Protein AF-A0A6I7Z0D3-F1 (afdb_monomer)

Secondary structure (DSSP, 8-state):
-HHHHHHHHHHHHHHHHHHHHHHHHHHHHHHHHHHHHHHHHHHTTT-HHHHHHHHHHHHHHHHHHHHHHHHHHHHHHHHHHHHHHTS--------

Solvent-accessible surface area (backbone atoms only — not comparable to full-atom values): 5422 Å² total; per-residue (Å²): 118,73,74,57,57,58,48,54,53,50,56,53,51,52,52,52,50,52,51,49,52,53,50,49,52,51,53,52,49,51,54,49,53,52,49,52,49,55,51,48,37,69,75,57,75,60,43,68,70,59,55,53,50,50,54,49,53,52,50,52,51,54,51,49,52,49,50,50,53,51,50,51,51,56,52,48,52,51,53,51,50,52,59,60,65,68,50,80,80,78,73,80,79,84,130

Structure (mmCIF, N/CA/C/O backbone):
data_AF-A0A6I7Z0D3-F1
#
_entry.id   AF-A0A6I7Z0D3-F1
#
loop_
_atom_site.group_PDB
_atom_site.id
_atom_site.type_symbol
_atom_site.label_atom_id
_atom_site.label_alt_id
_atom_site.label_comp_id
_atom_site.label_asym_id
_atom_site.label_entity_id
_atom_site.label_seq_id
_atom_site.pdbx_PDB_ins_code
_atom_site.Cartn_x
_atom_site.Cartn_y
_atom_site.Cartn_z
_atom_site.occupancy
_atom_site.B_iso_or_equiv
_atom_site.auth_seq_id
_atom_site.auth_comp_id
_atom_site.auth_asym_id
_atom_site.auth_atom_id
_atom_site.pdbx_PDB_model_num
ATOM 1 N N . MET A 1 1 ? -36.950 1.270 23.093 1.00 53.72 1 MET A N 1
ATOM 2 C CA . MET A 1 1 ? -35.765 0.457 22.733 1.00 53.72 1 MET A CA 1
ATOM 3 C C . MET A 1 1 ? -35.626 0.193 21.229 1.00 53.72 1 MET A C 1
ATOM 5 O O . MET A 1 1 ? -34.509 0.236 20.753 1.00 53.72 1 MET A O 1
ATOM 9 N N . SER A 1 2 ? -36.703 0.041 20.446 1.00 56.97 2 SER A N 1
ATOM 10 C CA . SER A 1 2 ? -36.615 -0.288 19.002 1.00 56.97 2 SER A CA 1
ATOM 11 C C . SER A 1 2 ? -35.900 0.745 18.094 1.00 56.97 2 SER A C 1
ATOM 13 O O . SER A 1 2 ? -35.278 0.359 17.114 1.00 56.97 2 SER A O 1
ATOM 15 N N . ARG A 1 3 ? -35.904 2.047 18.426 1.00 61.03 3 ARG A N 1
ATOM 16 C CA . ARG A 1 3 ? -35.238 3.090 17.608 1.00 61.03 3 ARG A CA 1
ATOM 17 C C . ARG A 1 3 ? -33.706 3.057 17.641 1.00 61.03 3 ARG A C 1
ATOM 19 O O . ARG A 1 3 ? -33.084 3.560 16.711 1.00 61.03 3 ARG A O 1
ATOM 26 N N . ASP A 1 4 ? -33.127 2.534 18.716 1.00 57.75 4 ASP A N 1
ATOM 27 C CA . ASP A 1 4 ? -31.677 2.557 18.945 1.00 57.75 4 ASP A CA 1
ATOM 28 C C . ASP A 1 4 ? -30.994 1.380 18.231 1.00 57.75 4 ASP A C 1
ATOM 30 O O . ASP A 1 4 ? -29.973 1.540 17.566 1.00 57.75 4 ASP A O 1
ATOM 34 N N . GLU A 1 5 ? -31.662 0.224 18.234 1.00 58.88 5 GLU A N 1
ATOM 35 C CA . GLU A 1 5 ? -31.242 -0.991 17.530 1.00 58.88 5 GLU A CA 1
ATOM 36 C C . GLU A 1 5 ? -31.200 -0.783 16.005 1.00 58.88 5 GLU A C 1
ATOM 38 O O . GLU A 1 5 ? -30.227 -1.140 15.348 1.00 58.88 5 GLU A O 1
ATOM 43 N N . SER A 1 6 ? -32.193 -0.088 15.433 1.00 58.53 6 SER A N 1
ATOM 44 C CA . SER A 1 6 ? -32.209 0.241 13.998 1.00 58.53 6 SER A CA 1
ATOM 45 C C . SER A 1 6 ? -31.100 1.210 13.579 1.00 58.53 6 SER A C 1
ATOM 47 O O . SER A 1 6 ? -30.698 1.224 12.415 1.00 58.53 6 SER A O 1
ATOM 49 N N . ARG A 1 7 ? -30.619 2.049 14.504 1.00 61.22 7 ARG A N 1
ATOM 50 C CA . ARG A 1 7 ? -29.534 3.002 14.242 1.00 61.22 7 ARG A CA 1
ATOM 51 C C . ARG A 1 7 ? -28.187 2.287 14.274 1.00 61.22 7 ARG A C 1
ATOM 53 O O . ARG A 1 7 ? -27.435 2.400 13.314 1.00 61.22 7 ARG A O 1
ATOM 60 N N . ALA A 1 8 ? -27.973 1.446 15.286 1.00 61.25 8 ALA A N 1
ATOM 61 C CA . ALA A 1 8 ? -26.794 0.594 15.395 1.00 61.25 8 ALA A CA 1
ATOM 62 C C . ALA A 1 8 ? -26.641 -0.351 14.190 1.00 61.25 8 ALA A C 1
ATOM 64 O O . ALA A 1 8 ? -25.559 -0.441 13.616 1.00 61.25 8 ALA A O 1
ATOM 65 N N . VAL A 1 9 ? -27.721 -1.003 13.741 1.00 61.62 9 VAL A N 1
ATOM 66 C CA . VAL A 1 9 ? -27.690 -1.895 12.563 1.00 61.62 9 VAL A CA 1
ATOM 67 C C . VAL A 1 9 ? -27.299 -1.136 11.290 1.00 61.62 9 VAL A C 1
ATOM 69 O O . VAL A 1 9 ? -26.438 -1.596 10.542 1.00 61.62 9 VAL A O 1
ATOM 72 N N . ARG A 1 10 ? -27.859 0.061 11.077 1.00 61.84 10 ARG A N 1
ATOM 73 C CA . ARG A 1 10 ? -27.511 0.917 9.934 1.00 61.84 10 ARG A CA 1
ATOM 74 C C . ARG A 1 10 ? -26.068 1.409 9.975 1.00 61.84 10 ARG A C 1
AT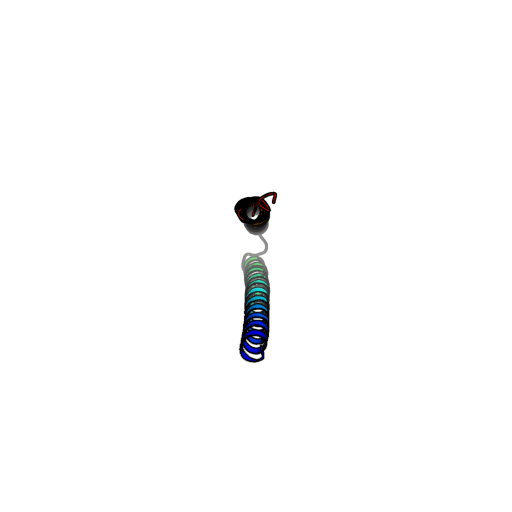OM 76 O O . ARG A 1 10 ? -25.401 1.402 8.948 1.00 61.84 10 ARG A O 1
ATOM 83 N N . ASP A 1 11 ? -25.582 1.834 11.136 1.00 58.84 11 ASP A N 1
ATOM 84 C CA . ASP A 1 11 ? -24.196 2.291 11.282 1.00 58.84 11 ASP A CA 1
ATOM 85 C C . ASP A 1 11 ? -23.209 1.138 11.004 1.00 58.84 11 ASP A C 1
ATOM 87 O O . ASP A 1 11 ? -22.190 1.337 10.341 1.00 58.84 11 ASP A O 1
ATOM 91 N N . THR A 1 12 ? -23.581 -0.092 11.382 1.00 61.97 12 THR A N 1
ATOM 92 C CA . THR A 1 12 ? -22.799 -1.310 11.105 1.00 61.97 12 THR A CA 1
ATOM 93 C C . THR A 1 12 ? -22.769 -1.666 9.609 1.00 61.97 12 THR A C 1
ATOM 95 O O . THR A 1 12 ? -21.732 -2.077 9.084 1.00 61.97 12 THR A O 1
ATOM 98 N N . GLU A 1 13 ? -23.883 -1.504 8.886 1.00 60.28 13 GLU A N 1
ATOM 99 C CA . GLU A 1 13 ? -23.923 -1.707 7.428 1.00 60.28 13 GLU A CA 1
ATOM 100 C C . GLU A 1 13 ? -23.086 -0.669 6.671 1.00 60.28 13 GLU A C 1
ATOM 102 O O . GLU A 1 13 ? -22.335 -1.026 5.759 1.00 60.28 13 GLU A O 1
ATOM 107 N N . LEU A 1 14 ? -23.143 0.597 7.093 1.00 59.53 14 LEU A N 1
ATOM 108 C CA . LEU A 1 14 ? -22.379 1.686 6.481 1.00 59.53 14 LEU A CA 1
ATOM 109 C C . LEU A 1 14 ? -20.865 1.535 6.699 1.00 59.53 14 LEU A C 1
ATOM 111 O O . LEU A 1 14 ? -20.078 1.806 5.787 1.00 59.53 14 LEU A O 1
ATOM 115 N N . GLU A 1 15 ? -20.429 1.068 7.874 1.00 60.88 15 GLU A N 1
ATOM 116 C CA . GLU A 1 15 ? -19.018 0.729 8.113 1.00 60.88 15 GLU A CA 1
ATOM 117 C C . GLU A 1 15 ? -18.545 -0.420 7.216 1.00 60.88 15 GLU A C 1
ATOM 119 O O . GLU A 1 15 ? -17.432 -0.381 6.681 1.00 60.88 15 GLU A O 1
ATOM 124 N N . LYS A 1 16 ? -19.400 -1.421 6.986 1.00 61.09 16 LYS A N 1
ATOM 125 C CA . LYS A 1 16 ? -19.090 -2.578 6.138 1.00 61.09 16 LYS A CA 1
ATOM 126 C C . LYS A 1 16 ? -18.960 -2.196 4.661 1.00 61.09 16 LYS A C 1
ATOM 128 O O . LYS A 1 16 ? -18.073 -2.711 3.974 1.00 61.09 16 LYS A O 1
ATOM 133 N N . GLU A 1 17 ? -19.792 -1.277 4.173 1.00 62.00 17 GLU A N 1
ATOM 134 C CA . GLU A 1 17 ? -19.658 -0.716 2.824 1.00 62.00 17 GLU A CA 1
ATOM 135 C C . GLU A 1 17 ? -18.393 0.130 2.675 1.00 62.00 17 GLU A C 1
ATOM 137 O O . GLU A 1 17 ? -17.644 -0.066 1.717 1.00 62.00 17 GLU A O 1
ATOM 142 N N . ARG A 1 18 ? -18.088 1.011 3.638 1.00 63.66 18 ARG A N 1
ATOM 143 C CA . ARG A 1 18 ? -16.846 1.805 3.612 1.00 63.66 18 ARG A CA 1
ATOM 144 C C . ARG A 1 18 ? -15.602 0.926 3.632 1.00 63.66 18 ARG A C 1
ATOM 146 O O . ARG A 1 18 ? -14.659 1.200 2.893 1.00 63.66 18 ARG A O 1
ATOM 153 N N . ALA A 1 19 ? -15.608 -0.148 4.418 1.00 69.75 19 ALA A N 1
ATOM 154 C CA . ALA A 1 19 ? -14.514 -1.112 4.445 1.00 69.75 19 ALA A CA 1
ATOM 155 C C . ALA A 1 19 ? -14.344 -1.828 3.094 1.00 69.75 19 ALA A C 1
ATOM 157 O O . ALA A 1 19 ? -13.218 -2.009 2.632 1.00 69.75 19 ALA A O 1
ATOM 158 N N . ARG A 1 20 ? -15.445 -2.188 2.419 1.00 73.81 20 ARG A N 1
ATOM 159 C CA . ARG A 1 20 ? -15.411 -2.790 1.075 1.00 73.81 20 ARG A CA 1
ATOM 160 C C . ARG A 1 20 ? -14.915 -1.822 0.011 1.00 73.81 20 ARG A C 1
ATOM 162 O O . ARG A 1 20 ? -14.073 -2.212 -0.791 1.00 73.81 20 ARG A O 1
ATOM 169 N N . TYR A 1 21 ? -15.392 -0.580 0.011 1.00 76.12 21 TYR A N 1
ATOM 170 C CA . TYR A 1 21 ? -14.912 0.444 -0.918 1.00 76.12 21 TYR A CA 1
ATOM 171 C C . TYR A 1 21 ? -13.439 0.776 -0.682 1.00 76.12 21 TYR A C 1
ATOM 173 O O . TYR A 1 21 ? -12.683 0.881 -1.644 1.00 76.12 21 TYR A O 1
ATOM 181 N N . GLY A 1 22 ? -13.010 0.861 0.580 1.00 76.25 22 GLY A N 1
ATOM 182 C CA . GLY A 1 22 ? -11.601 1.020 0.935 1.00 76.25 22 GLY A CA 1
ATOM 183 C C . GLY A 1 22 ? -10.746 -0.147 0.436 1.00 76.25 22 GLY A C 1
ATOM 184 O O . GLY A 1 22 ? -9.720 0.072 -0.201 1.00 76.25 22 GLY A O 1
ATOM 185 N N . LEU A 1 23 ? -11.197 -1.389 0.644 1.00 77.00 23 LEU A N 1
ATOM 186 C CA . LEU A 1 23 ? -10.507 -2.584 0.154 1.00 77.00 23 LEU A CA 1
ATOM 187 C C . LEU A 1 23 ? -10.431 -2.615 -1.379 1.00 77.00 23 LEU A C 1
ATOM 189 O O . LEU A 1 23 ? -9.364 -2.870 -1.932 1.00 77.00 23 LEU A O 1
ATOM 193 N N . LEU A 1 24 ? -11.533 -2.320 -2.071 1.00 79.62 24 LEU A N 1
ATOM 194 C CA . LEU A 1 24 ? -11.562 -2.250 -3.532 1.00 79.62 24 LEU A CA 1
ATOM 195 C C . LEU A 1 24 ? -10.631 -1.159 -4.065 1.00 79.62 24 LEU A C 1
ATOM 197 O O . LEU A 1 24 ? -9.894 -1.415 -5.012 1.00 79.62 24 LEU A O 1
ATOM 201 N N . ALA A 1 25 ? -10.601 0.021 -3.441 1.00 77.69 25 ALA A N 1
ATOM 202 C CA . ALA A 1 25 ? -9.701 1.103 -3.830 1.00 77.69 25 ALA A CA 1
ATOM 203 C C . ALA A 1 25 ? -8.226 0.688 -3.720 1.00 77.69 25 ALA A C 1
ATOM 205 O O . ALA A 1 25 ? -7.437 0.973 -4.622 1.00 77.69 25 ALA A O 1
ATOM 206 N N . VAL A 1 26 ? -7.859 -0.040 -2.661 1.00 81.25 26 VAL A N 1
ATOM 207 C CA . VAL A 1 26 ? -6.503 -0.583 -2.492 1.00 81.25 26 VAL A CA 1
ATOM 208 C C . VAL A 1 26 ? -6.191 -1.617 -3.573 1.00 81.25 26 VAL A C 1
ATOM 210 O O . VAL A 1 26 ? -5.162 -1.513 -4.237 1.00 81.25 26 VAL A O 1
ATOM 213 N N . VAL A 1 27 ? -7.088 -2.581 -3.798 1.00 88.19 27 VAL A N 1
ATOM 214 C CA . VAL A 1 27 ? -6.890 -3.643 -4.799 1.00 88.19 27 VAL A CA 1
ATOM 215 C C . VAL A 1 27 ? -6.754 -3.061 -6.208 1.00 88.19 27 VAL A C 1
ATOM 217 O O . VAL A 1 27 ? -5.819 -3.412 -6.924 1.00 88.19 27 VAL A O 1
ATOM 220 N N . VAL A 1 28 ? -7.632 -2.130 -6.595 1.00 90.25 28 VAL A N 1
ATOM 221 C CA . VAL A 1 28 ? -7.575 -1.459 -7.903 1.00 90.25 28 VAL A CA 1
ATOM 222 C C . VAL A 1 28 ? -6.281 -0.661 -8.051 1.00 90.25 28 VAL A C 1
ATOM 224 O O . VAL A 1 28 ? -5.650 -0.725 -9.103 1.00 90.25 28 VAL A O 1
ATOM 227 N N . SER A 1 29 ? -5.841 0.033 -6.998 1.00 74.88 29 SER A N 1
ATOM 228 C CA . SER A 1 29 ? -4.584 0.790 -7.024 1.00 74.88 29 SER A CA 1
ATOM 229 C C . SER A 1 29 ? -3.373 -0.121 -7.230 1.00 74.88 29 SER A C 1
ATOM 231 O O . SER A 1 29 ? -2.509 0.190 -8.047 1.00 74.88 29 SER A O 1
ATOM 233 N N . ILE A 1 30 ? -3.324 -1.269 -6.545 1.00 84.94 30 ILE A N 1
ATOM 234 C CA . ILE A 1 30 ? -2.243 -2.250 -6.715 1.00 84.94 30 ILE A CA 1
ATOM 235 C C . ILE A 1 30 ? -2.238 -2.785 -8.148 1.00 84.94 30 ILE A C 1
ATOM 237 O O . ILE A 1 30 ? -1.197 -2.762 -8.799 1.00 84.94 30 ILE A O 1
ATOM 241 N N . LEU A 1 31 ? -3.398 -3.198 -8.668 1.00 90.62 31 LEU A N 1
ATOM 242 C CA . LEU A 1 31 ? -3.509 -3.704 -10.038 1.00 90.62 31 LEU A CA 1
ATOM 243 C C . LEU A 1 31 ? -3.095 -2.655 -11.078 1.00 90.62 31 LEU A C 1
ATOM 245 O O . LEU A 1 31 ? -2.401 -2.991 -12.037 1.00 90.62 31 LEU A O 1
ATOM 249 N N . ALA A 1 32 ? -3.459 -1.387 -10.874 1.00 87.19 32 ALA A N 1
ATOM 250 C CA . ALA A 1 32 ? -3.060 -0.289 -11.748 1.00 87.19 32 ALA A CA 1
ATOM 251 C C . ALA A 1 32 ? -1.540 -0.059 -11.727 1.00 87.19 32 ALA A C 1
ATOM 253 O O . ALA A 1 32 ? -0.919 0.002 -12.787 1.00 87.19 32 ALA A O 1
ATOM 254 N N . ILE A 1 33 ? -0.919 0.012 -10.542 1.00 85.06 33 ILE A N 1
ATOM 255 C CA . ILE A 1 33 ? 0.535 0.200 -10.400 1.00 85.06 33 ILE A CA 1
ATOM 256 C C . ILE A 1 33 ? 1.293 -0.985 -11.006 1.00 85.06 33 ILE A C 1
ATOM 258 O O . ILE A 1 33 ? 2.250 -0.783 -11.757 1.00 85.06 33 ILE A O 1
ATOM 262 N N . SER A 1 34 ? 0.856 -2.216 -10.731 1.00 86.81 34 SER A N 1
ATOM 263 C CA . SER A 1 34 ? 1.441 -3.423 -11.319 1.00 86.81 34 SER A CA 1
ATOM 264 C C . SER A 1 34 ? 1.314 -3.424 -12.841 1.00 86.81 34 SER A C 1
ATOM 266 O O . SER A 1 34 ? 2.299 -3.687 -13.526 1.00 86.81 34 SER A O 1
ATOM 268 N N . GLY A 1 35 ? 0.146 -3.068 -13.383 1.00 85.00 35 GLY A N 1
ATOM 269 C CA . GLY A 1 35 ? -0.072 -2.973 -14.826 1.00 85.00 35 GLY A CA 1
ATOM 270 C C . GLY A 1 35 ? 0.829 -1.932 -15.493 1.00 85.00 35 GLY A C 1
ATOM 271 O O . GLY A 1 35 ? 1.510 -2.247 -16.468 1.00 85.00 35 GLY A O 1
ATOM 272 N N . VAL A 1 36 ? 0.902 -0.720 -14.931 1.00 82.12 36 VAL A N 1
ATOM 273 C CA . VAL A 1 36 ? 1.786 0.355 -15.418 1.00 82.12 36 VAL A CA 1
ATOM 274 C C . VAL A 1 36 ? 3.252 -0.064 -15.348 1.00 82.12 36 VAL A C 1
ATOM 276 O O . VAL A 1 36 ? 4.008 0.207 -16.275 1.00 82.12 36 VAL A O 1
ATOM 279 N N . THR A 1 37 ? 3.651 -0.764 -14.289 1.00 82.56 37 THR A N 1
ATOM 280 C CA . THR A 1 37 ? 5.017 -1.271 -14.126 1.00 82.56 37 THR A CA 1
ATOM 281 C C . THR A 1 37 ? 5.365 -2.293 -15.205 1.00 82.56 37 THR A C 1
ATOM 283 O O . THR A 1 37 ? 6.382 -2.147 -15.877 1.00 82.56 37 THR A O 1
ATOM 286 N N . VAL A 1 38 ? 4.520 -3.310 -15.402 1.00 80.50 38 VAL A N 1
ATOM 287 C CA . VAL A 1 38 ? 4.747 -4.357 -16.411 1.00 80.50 38 VAL A CA 1
ATOM 288 C C . VAL A 1 38 ? 4.793 -3.744 -17.808 1.00 80.50 38 VAL A C 1
ATOM 290 O O . VAL A 1 38 ? 5.706 -4.034 -18.578 1.00 80.50 38 VAL A O 1
ATOM 293 N N . PHE A 1 39 ? 3.857 -2.843 -18.116 1.00 79.06 39 PHE A N 1
ATOM 294 C CA . PHE A 1 39 ? 3.824 -2.145 -19.397 1.00 79.06 39 PHE A CA 1
ATOM 295 C C . PHE A 1 39 ? 5.047 -1.239 -19.602 1.00 79.06 39 PHE A C 1
ATOM 297 O O . PHE A 1 39 ? 5.644 -1.239 -20.677 1.00 79.06 39 PHE A O 1
ATOM 304 N N . GLY A 1 40 ? 5.449 -0.495 -18.569 1.00 75.62 40 GLY A N 1
ATOM 305 C CA . GLY A 1 40 ? 6.621 0.376 -18.597 1.00 75.62 40 GLY A CA 1
ATOM 306 C C . GLY A 1 40 ? 7.909 -0.403 -18.849 1.00 75.62 40 GLY A C 1
ATOM 307 O O . GLY A 1 40 ? 8.677 -0.033 -19.730 1.00 75.62 40 GLY A O 1
ATOM 308 N N . VAL A 1 41 ? 8.111 -1.522 -18.149 1.00 70.75 41 VAL A N 1
ATOM 309 C CA . VAL A 1 41 ? 9.281 -2.398 -18.326 1.00 70.75 41 VAL A CA 1
ATOM 310 C C . VAL A 1 41 ? 9.309 -3.016 -19.726 1.00 70.75 41 VAL A C 1
ATOM 312 O O . VAL A 1 41 ? 10.366 -3.032 -20.352 1.00 70.75 41 VAL A O 1
ATOM 315 N N . TRP A 1 42 ? 8.161 -3.470 -20.243 1.00 72.75 42 TRP A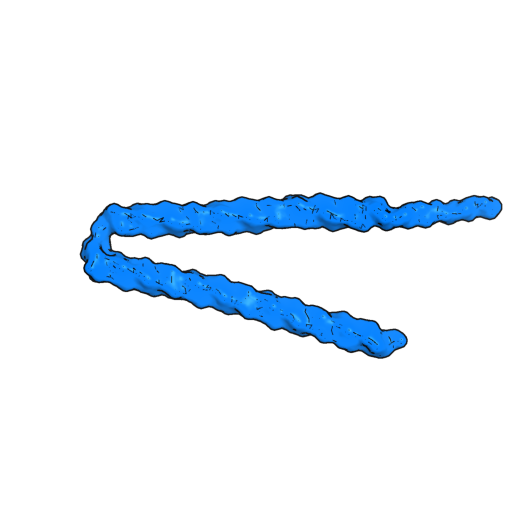 N 1
ATOM 316 C CA . TRP A 1 42 ? 8.072 -4.062 -21.584 1.00 72.75 42 TRP A CA 1
ATOM 317 C C . TRP A 1 42 ? 8.343 -3.041 -22.696 1.00 72.75 42 TRP A C 1
ATOM 319 O O . TRP A 1 42 ? 8.914 -3.383 -23.725 1.00 72.75 42 TRP A O 1
ATOM 329 N N . ARG A 1 43 ? 7.969 -1.771 -22.485 1.00 69.12 43 ARG A N 1
ATOM 330 C CA . ARG A 1 43 ? 8.190 -0.689 -23.456 1.00 69.12 43 ARG A CA 1
ATOM 331 C C . ARG A 1 43 ? 9.578 -0.040 -23.365 1.00 69.12 43 ARG A C 1
ATOM 333 O O . ARG A 1 43 ? 9.993 0.585 -24.334 1.00 69.12 43 ARG A O 1
ATOM 340 N N . LEU A 1 44 ? 10.272 -0.174 -22.233 1.00 64.81 44 LEU A N 1
ATOM 341 C CA . LEU A 1 44 ? 11.607 0.391 -21.973 1.00 64.81 44 LEU A CA 1
ATOM 342 C C . LEU A 1 44 ? 12.740 -0.655 -22.068 1.00 64.81 44 LEU A C 1
ATOM 344 O O . LEU A 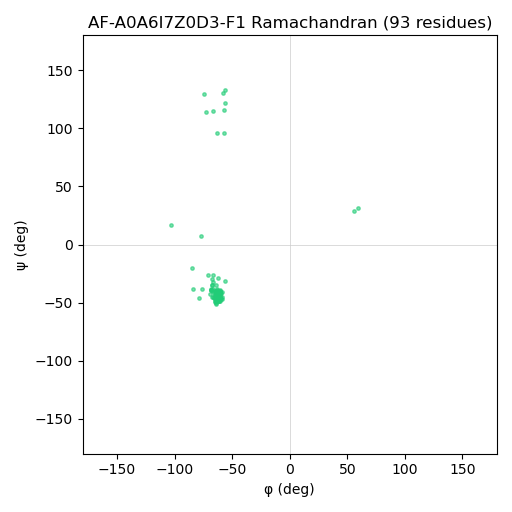1 44 ? 13.826 -0.415 -21.548 1.00 64.81 44 LEU A O 1
ATOM 348 N N . ASP A 1 45 ? 12.492 -1.813 -22.690 1.00 66.88 45 ASP A N 1
ATOM 349 C CA . ASP A 1 45 ? 13.478 -2.899 -22.870 1.00 66.88 45 ASP A CA 1
ATOM 350 C C . ASP A 1 45 ? 14.117 -3.414 -21.562 1.00 66.88 45 ASP A C 1
ATOM 352 O O . ASP A 1 45 ? 15.246 -3.901 -21.533 1.00 66.88 45 ASP A O 1
ATOM 356 N N . GLY A 1 46 ? 13.390 -3.333 -20.442 1.00 58.56 46 GLY A N 1
ATOM 357 C CA . GLY A 1 46 ? 13.821 -3.940 -19.181 1.00 58.56 46 GLY A CA 1
ATOM 358 C C . GLY A 1 46 ? 15.163 -3.443 -18.638 1.00 58.56 46 GLY A C 1
ATOM 359 O O . GLY A 1 46 ? 15.863 -4.210 -17.971 1.00 58.56 46 GLY A O 1
ATOM 360 N N . ASP A 1 47 ? 15.524 -2.182 -18.896 1.00 71.56 47 ASP A N 1
ATOM 361 C CA . ASP A 1 47 ? 16.766 -1.614 -18.378 1.00 71.56 47 ASP A CA 1
ATOM 362 C C . ASP A 1 47 ? 16.812 -1.726 -16.841 1.00 71.56 47 ASP A C 1
ATOM 364 O O . ASP A 1 47 ? 15.849 -1.410 -16.127 1.00 71.56 47 ASP A O 1
ATOM 368 N N . LYS A 1 48 ? 17.950 -2.188 -16.309 1.00 72.94 48 LYS A N 1
ATOM 369 C CA . LYS A 1 48 ? 18.144 -2.429 -14.871 1.00 72.94 48 LYS A CA 1
ATOM 370 C C . LYS A 1 48 ? 17.873 -1.168 -14.054 1.00 72.94 48 LYS A C 1
ATOM 372 O O . LYS A 1 48 ? 17.382 -1.269 -12.931 1.00 72.94 48 LYS A O 1
ATOM 377 N N . ALA A 1 49 ? 18.140 0.004 -14.629 1.00 77.50 49 ALA A N 1
ATOM 378 C CA . ALA A 1 49 ? 17.841 1.292 -14.014 1.00 77.50 49 ALA A CA 1
ATOM 379 C C . ALA A 1 49 ? 16.339 1.471 -13.716 1.00 77.50 49 ALA A C 1
ATOM 381 O O . ALA A 1 49 ? 15.973 1.921 -12.630 1.00 77.50 49 ALA A O 1
ATOM 382 N N . VAL A 1 50 ? 15.461 1.056 -14.636 1.00 73.19 50 VAL A N 1
ATOM 383 C CA . VAL A 1 50 ? 13.999 1.161 -14.485 1.00 73.19 50 VAL A CA 1
ATOM 384 C C . VAL A 1 50 ? 13.500 0.209 -13.399 1.00 73.19 50 VAL A C 1
ATOM 386 O O . VAL A 1 50 ? 12.698 0.598 -12.549 1.00 73.19 50 VAL A O 1
ATOM 389 N N . ILE A 1 51 ? 14.026 -1.019 -13.378 1.00 76.56 51 ILE A N 1
ATOM 390 C CA . ILE A 1 51 ? 13.683 -2.031 -12.369 1.00 76.56 51 ILE A CA 1
ATOM 391 C C . ILE A 1 51 ? 14.049 -1.535 -10.963 1.00 76.56 51 ILE A C 1
ATOM 393 O O . ILE A 1 51 ? 13.215 -1.577 -10.057 1.00 76.56 51 ILE A O 1
ATOM 397 N N . VAL A 1 52 ? 15.267 -1.015 -10.781 1.00 81.50 52 VAL A N 1
ATOM 398 C CA . VAL A 1 52 ? 15.722 -0.471 -9.490 1.00 81.50 52 VAL A CA 1
ATOM 399 C C . VAL A 1 52 ? 14.879 0.737 -9.068 1.00 81.50 52 VAL A C 1
ATOM 401 O O . VAL A 1 52 ? 14.520 0.848 -7.892 1.00 81.50 52 VAL A O 1
ATOM 404 N N . GLY A 1 53 ? 14.505 1.606 -10.012 1.00 83.69 53 GLY A N 1
ATOM 405 C CA . GLY A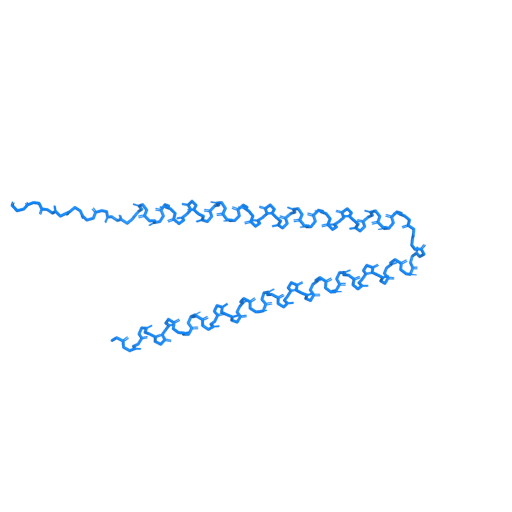 1 53 ? 13.620 2.743 -9.752 1.00 83.69 53 GLY A CA 1
ATOM 406 C C . GLY A 1 53 ? 12.255 2.314 -9.209 1.00 83.69 53 GLY A C 1
ATOM 407 O O . GLY A 1 53 ? 11.805 2.830 -8.184 1.00 83.69 53 GLY A O 1
ATOM 408 N N . VAL A 1 54 ? 11.627 1.313 -9.835 1.00 80.19 54 VAL A N 1
ATOM 409 C CA . VAL A 1 54 ? 10.331 0.781 -9.387 1.00 80.19 54 VAL A CA 1
ATOM 410 C C . VAL A 1 54 ? 10.445 0.115 -8.014 1.00 80.19 54 VAL A C 1
ATOM 412 O O . VAL A 1 54 ? 9.631 0.397 -7.137 1.00 80.19 54 VAL A O 1
ATOM 415 N N . LEU A 1 55 ? 11.454 -0.738 -7.799 1.00 80.31 55 LEU A N 1
ATOM 416 C CA . LEU A 1 55 ? 11.674 -1.415 -6.513 1.00 80.31 55 LEU A CA 1
ATOM 417 C C . LEU A 1 55 ? 11.871 -0.417 -5.367 1.00 80.31 55 LEU A C 1
ATOM 419 O O . LEU A 1 55 ? 11.304 -0.597 -4.290 1.00 80.31 55 LEU A O 1
ATOM 423 N N . THR A 1 56 ? 12.621 0.657 -5.616 1.00 87.31 56 THR A N 1
ATOM 424 C CA . THR A 1 56 ? 12.850 1.723 -4.633 1.00 87.31 56 THR A CA 1
ATOM 425 C C . THR A 1 56 ? 11.546 2.441 -4.295 1.00 87.31 56 THR A C 1
ATOM 427 O O . THR A 1 56 ? 11.189 2.549 -3.123 1.00 87.31 56 THR A O 1
ATOM 430 N N . ALA A 1 57 ? 10.791 2.869 -5.311 1.00 87.00 57 ALA A N 1
ATOM 431 C CA . ALA A 1 57 ? 9.513 3.549 -5.115 1.00 87.00 57 ALA A CA 1
ATOM 432 C C . ALA A 1 57 ? 8.496 2.666 -4.371 1.00 87.00 57 ALA A C 1
ATOM 434 O O . ALA A 1 57 ? 7.832 3.129 -3.441 1.00 87.00 57 ALA A O 1
ATOM 435 N N . ALA A 1 58 ? 8.414 1.382 -4.730 1.00 85.62 58 ALA A N 1
ATOM 436 C CA . ALA A 1 58 ? 7.560 0.413 -4.054 1.00 85.62 58 ALA A CA 1
ATOM 437 C C . ALA A 1 58 ? 7.960 0.235 -2.579 1.00 85.62 58 ALA A C 1
ATOM 439 O O . ALA A 1 58 ? 7.098 0.285 -1.702 1.00 85.62 58 ALA A O 1
ATOM 440 N N . PHE A 1 59 ? 9.256 0.092 -2.281 1.00 83.50 59 PHE A N 1
ATOM 441 C CA . PHE A 1 59 ? 9.750 -0.025 -0.907 1.00 83.50 59 PHE A CA 1
ATOM 442 C C . PHE A 1 59 ? 9.426 1.217 -0.067 1.00 83.50 59 PHE A C 1
ATOM 444 O O . PHE A 1 59 ? 8.959 1.092 1.068 1.00 83.50 59 PHE A O 1
ATOM 451 N N . THR A 1 60 ? 9.613 2.414 -0.628 1.00 88.88 60 THR A N 1
ATOM 452 C CA . THR A 1 60 ? 9.242 3.673 0.026 1.00 88.88 60 THR A CA 1
ATOM 453 C C .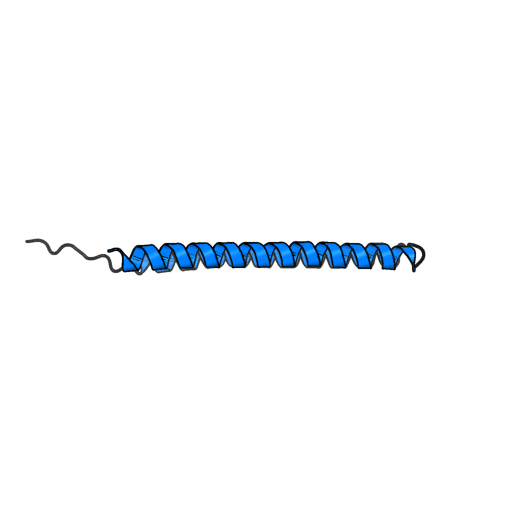 THR A 1 60 ? 7.744 3.730 0.311 1.00 88.88 60 THR A C 1
ATOM 455 O O . THR A 1 60 ? 7.351 4.057 1.431 1.00 88.88 60 THR A O 1
ATOM 458 N N . ALA A 1 61 ? 6.904 3.368 -0.662 1.00 87.00 61 ALA A N 1
ATOM 459 C CA . ALA A 1 61 ? 5.454 3.370 -0.498 1.00 87.00 61 ALA A CA 1
ATOM 460 C C . ALA A 1 61 ? 5.001 2.398 0.606 1.00 87.00 61 ALA A C 1
ATOM 462 O O . ALA A 1 61 ? 4.265 2.793 1.511 1.00 87.00 61 ALA A O 1
ATOM 463 N N . VAL A 1 62 ? 5.494 1.155 0.588 1.00 84.19 62 VAL A N 1
ATOM 464 C CA . VAL A 1 62 ? 5.167 0.134 1.598 1.00 84.19 62 VAL A CA 1
ATOM 465 C C . VAL A 1 62 ? 5.651 0.553 2.990 1.00 84.19 62 VAL A C 1
ATOM 467 O O . VAL A 1 62 ? 4.907 0.436 3.967 1.00 84.19 62 VAL A O 1
ATOM 470 N N . SER A 1 63 ? 6.866 1.095 3.093 1.00 85.00 63 SER A N 1
ATOM 471 C CA . SER A 1 63 ? 7.438 1.561 4.365 1.00 85.00 63 SER A CA 1
ATOM 472 C 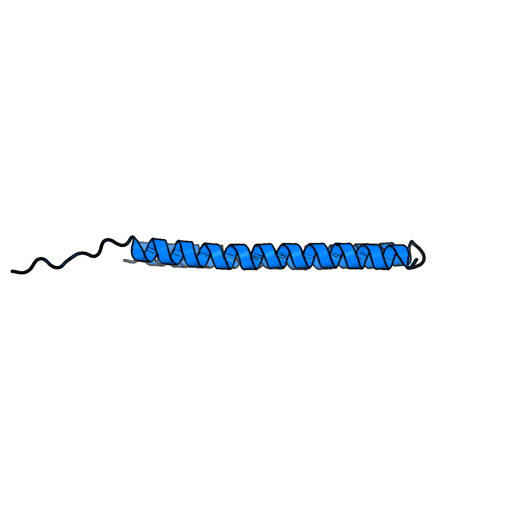C . SER A 1 63 ? 6.677 2.759 4.935 1.00 85.00 63 SER A C 1
ATOM 474 O O . SER A 1 63 ? 6.410 2.812 6.138 1.00 85.00 63 SER A O 1
ATOM 476 N N . SER A 1 64 ? 6.271 3.697 4.074 1.00 88.00 64 SER A N 1
ATOM 477 C CA . SER A 1 64 ? 5.458 4.854 4.453 1.00 88.00 64 SER A CA 1
ATOM 478 C C . SER A 1 64 ? 4.083 4.418 4.959 1.00 88.00 64 SER A C 1
ATOM 480 O O . SER A 1 64 ? 3.693 4.801 6.062 1.00 88.00 64 SER A O 1
ATOM 482 N N . MET A 1 65 ? 3.391 3.537 4.226 1.00 86.81 65 MET A N 1
ATOM 483 C CA . MET A 1 65 ? 2.102 2.990 4.660 1.00 86.81 65 MET A CA 1
ATOM 484 C C . MET A 1 65 ? 2.219 2.218 5.977 1.00 86.81 65 MET A C 1
ATOM 486 O O . MET A 1 65 ? 1.363 2.371 6.843 1.00 86.81 65 MET A O 1
ATOM 490 N N . THR A 1 66 ? 3.284 1.433 6.163 1.00 79.81 66 THR A N 1
ATOM 491 C CA . THR A 1 66 ? 3.511 0.667 7.400 1.00 79.81 66 THR A CA 1
ATOM 492 C C . THR A 1 66 ? 3.752 1.593 8.587 1.00 79.81 66 THR A C 1
ATOM 494 O O . THR A 1 66 ? 3.126 1.429 9.633 1.00 79.81 66 THR A O 1
ATOM 497 N N . THR A 1 67 ? 4.604 2.606 8.415 1.00 82.94 67 THR A N 1
ATOM 498 C CA . THR A 1 67 ? 4.863 3.620 9.448 1.00 82.94 67 THR A CA 1
ATOM 499 C C . THR A 1 67 ? 3.589 4.377 9.798 1.00 82.94 67 THR A C 1
ATOM 501 O O . THR A 1 67 ? 3.267 4.523 10.974 1.00 82.94 67 THR A O 1
ATOM 504 N N . ALA A 1 68 ? 2.823 4.803 8.792 1.00 77.50 68 ALA A N 1
ATOM 505 C CA . ALA A 1 68 ? 1.555 5.486 8.998 1.00 77.50 68 ALA A CA 1
ATOM 506 C C . ALA A 1 68 ? 0.543 4.588 9.727 1.00 77.50 68 ALA A C 1
ATOM 508 O O . ALA A 1 68 ? -0.066 5.015 10.704 1.00 77.50 68 ALA A O 1
ATOM 509 N N . TYR A 1 69 ? 0.403 3.326 9.314 1.00 77.12 69 TYR A N 1
ATOM 510 C CA . TYR A 1 69 ? -0.515 2.369 9.931 1.00 77.12 69 TYR A CA 1
ATOM 511 C C . TYR A 1 69 ? -0.166 2.087 11.395 1.00 77.12 69 TYR A C 1
ATOM 513 O O . TYR A 1 69 ? -1.037 2.136 12.267 1.00 77.12 69 TYR A O 1
ATOM 521 N N . LEU A 1 70 ? 1.111 1.817 11.680 1.00 83.31 70 LEU 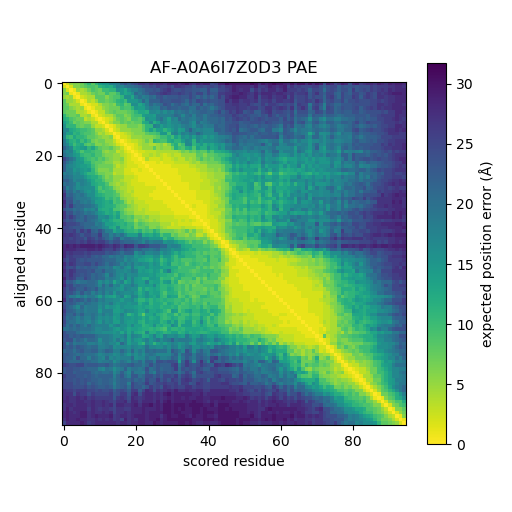A N 1
ATOM 522 C CA . LEU A 1 70 ? 1.581 1.562 13.039 1.00 83.31 70 LEU A CA 1
ATOM 523 C C . LEU A 1 70 ? 1.516 2.824 13.905 1.00 83.31 70 LEU A C 1
ATOM 525 O O . LEU A 1 70 ? 1.094 2.737 15.057 1.00 83.31 70 LEU A O 1
ATOM 529 N N . GLY A 1 71 ? 1.843 3.994 13.351 1.00 79.31 71 GLY A N 1
ATOM 530 C CA . GLY A 1 71 ? 1.700 5.284 14.024 1.00 79.31 71 GLY A CA 1
ATOM 531 C C . GLY A 1 71 ? 0.250 5.572 14.419 1.00 79.31 71 GLY A C 1
ATOM 532 O O . GLY A 1 71 ? -0.021 5.887 15.577 1.00 79.31 71 GLY A O 1
ATOM 533 N N . ILE A 1 72 ? -0.701 5.366 13.500 1.00 75.81 72 ILE A N 1
ATOM 534 C CA . ILE A 1 72 ? -2.139 5.494 13.784 1.00 75.81 72 ILE A CA 1
ATOM 535 C C . ILE A 1 72 ? -2.565 4.498 14.867 1.00 75.81 72 ILE A C 1
ATOM 537 O O . ILE A 1 72 ? -3.286 4.878 15.787 1.00 75.81 72 ILE A O 1
ATOM 541 N N . LYS A 1 73 ? -2.107 3.240 14.813 1.00 62.19 73 LYS A N 1
ATOM 542 C CA . LYS A 1 73 ? -2.433 2.235 15.838 1.00 62.19 73 LYS A CA 1
ATOM 543 C C . LYS A 1 73 ? -1.894 2.595 17.221 1.00 62.19 73 LYS A C 1
ATOM 545 O O . LYS A 1 73 ? -2.625 2.447 18.197 1.00 62.19 73 LYS A O 1
ATOM 550 N N . ALA A 1 74 ? -0.656 3.075 17.311 1.00 68.44 74 ALA A N 1
ATOM 551 C CA . ALA A 1 74 ? -0.050 3.479 18.576 1.00 68.44 74 ALA A CA 1
ATOM 552 C C . ALA A 1 74 ? -0.794 4.674 19.192 1.00 68.44 74 ALA A C 1
ATOM 554 O O . ALA A 1 74 ? -1.205 4.621 20.349 1.00 68.44 74 ALA A O 1
ATOM 555 N N . VAL A 1 75 ? -1.051 5.715 18.396 1.00 64.06 75 VAL A N 1
ATOM 556 C CA . VAL A 1 75 ? -1.747 6.926 18.857 1.00 64.06 75 VAL A CA 1
ATOM 557 C C . VAL A 1 75 ? -3.217 6.645 19.183 1.00 64.06 75 VAL A C 1
ATOM 559 O O . VAL A 1 75 ? -3.733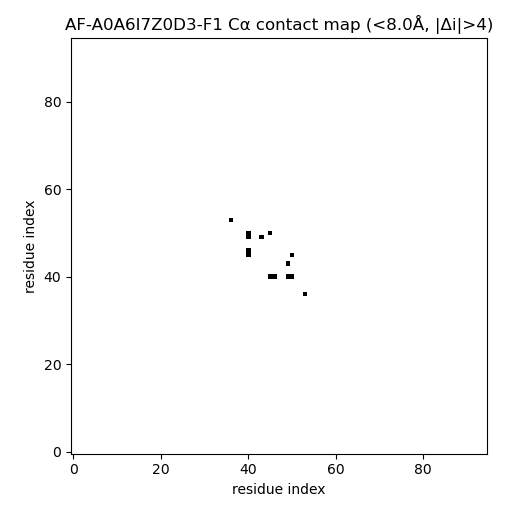 7.144 20.181 1.00 64.06 75 VAL A O 1
ATOM 562 N N . SER A 1 76 ? -3.896 5.808 18.394 1.00 61.44 76 SER A N 1
ATOM 563 C CA . SER A 1 76 ? -5.294 5.438 18.638 1.00 61.44 76 SER A CA 1
ATOM 564 C C . SER A 1 76 ? -5.467 4.649 19.936 1.00 61.44 76 SER A C 1
ATOM 566 O O . SER A 1 76 ? -6.409 4.920 20.681 1.00 61.44 76 SER A O 1
ATOM 568 N N . ASN A 1 77 ? -4.546 3.730 20.258 1.00 63.84 77 ASN A N 1
ATOM 569 C CA . ASN A 1 77 ? -4.593 2.998 21.526 1.00 63.84 77 ASN A CA 1
ATOM 570 C C . ASN A 1 77 ? -4.403 3.930 22.733 1.00 63.84 77 ASN A C 1
ATOM 572 O O . ASN A 1 77 ? -5.131 3.805 23.716 1.00 63.84 77 ASN A O 1
ATOM 576 N N . THR A 1 78 ? -3.493 4.902 22.640 1.00 61.94 78 THR A N 1
ATOM 577 C CA . THR A 1 78 ? -3.301 5.926 23.679 1.00 61.94 78 THR A CA 1
ATOM 578 C C . THR A 1 78 ? -4.542 6.808 23.836 1.00 61.94 78 THR A C 1
ATOM 580 O O . THR A 1 78 ? -5.022 6.999 24.951 1.00 61.94 78 THR A O 1
ATOM 583 N N . ALA A 1 79 ? -5.133 7.278 22.733 1.00 58.94 79 ALA A N 1
ATOM 584 C CA . ALA A 1 79 ? -6.348 8.094 22.764 1.00 58.94 79 ALA A CA 1
ATOM 585 C C . ALA A 1 79 ? -7.557 7.336 23.347 1.00 58.94 79 ALA A C 1
ATOM 587 O O . ALA A 1 79 ? -8.314 7.896 24.139 1.00 58.94 79 ALA A O 1
ATOM 588 N N . ARG A 1 80 ? -7.722 6.046 23.012 1.00 61.12 80 ARG A N 1
ATOM 589 C CA . ARG A 1 80 ? -8.749 5.177 23.616 1.00 61.12 80 ARG A CA 1
ATOM 590 C C . ARG A 1 80 ? -8.511 4.959 25.109 1.00 61.12 80 ARG A C 1
ATOM 592 O O . ARG A 1 80 ? -9.470 5.019 25.871 1.00 61.12 80 ARG A O 1
ATOM 599 N N . SER A 1 81 ? -7.266 4.728 25.528 1.00 57.62 81 SER A N 1
ATOM 600 C CA . SER A 1 81 ? -6.906 4.573 26.944 1.00 57.62 81 SER A CA 1
ATOM 601 C C . SER A 1 81 ? -7.245 5.831 27.747 1.00 57.62 81 SER A C 1
ATOM 603 O O . SER A 1 81 ? -7.892 5.742 28.786 1.00 57.62 81 SER A O 1
ATOM 605 N N . MET A 1 82 ? -6.898 7.009 27.222 1.00 57.28 82 MET A N 1
ATOM 606 C CA . MET A 1 82 ? -7.195 8.295 27.860 1.00 57.28 82 MET A CA 1
ATOM 607 C C . MET A 1 82 ? -8.699 8.609 27.892 1.00 57.28 82 MET A C 1
ATOM 609 O O . MET A 1 82 ? -9.195 9.171 28.864 1.00 57.28 82 MET A O 1
ATOM 613 N N . ALA A 1 83 ? -9.458 8.218 26.864 1.00 58.97 83 ALA A N 1
ATOM 614 C CA . ALA A 1 83 ? -10.916 8.359 26.859 1.00 58.97 83 ALA A CA 1
ATOM 615 C C . ALA A 1 83 ? -11.612 7.444 27.888 1.00 58.97 83 ALA A C 1
ATOM 617 O O . ALA A 1 83 ? -12.669 7.798 28.407 1.00 58.97 83 ALA A O 1
ATOM 618 N N . ILE A 1 84 ? -11.027 6.281 28.195 1.00 59.00 84 ILE A N 1
ATOM 619 C CA . ILE A 1 84 ? -11.513 5.367 29.241 1.00 59.00 84 ILE A CA 1
ATOM 620 C C . ILE A 1 84 ? -11.153 5.898 30.638 1.00 59.00 84 ILE A C 1
ATOM 622 O O . ILE A 1 84 ? -11.978 5.808 31.547 1.00 59.00 84 ILE A O 1
ATOM 626 N N . GLU A 1 85 ? -9.969 6.494 30.801 1.00 58.53 85 GLU A N 1
ATOM 627 C CA . GLU A 1 85 ? -9.511 7.118 32.051 1.00 58.53 85 GLU A CA 1
ATOM 628 C C . GLU A 1 85 ? -10.318 8.380 32.416 1.00 58.53 85 GLU A C 1
ATOM 630 O O . GLU A 1 85 ? -10.641 8.589 33.581 1.00 58.53 85 GLU A O 1
ATOM 635 N N . ASN A 1 86 ? -10.754 9.163 31.422 1.00 55.84 86 ASN A N 1
ATOM 636 C CA . ASN A 1 86 ? -11.608 10.344 31.617 1.00 55.84 86 ASN A CA 1
ATOM 637 C C . ASN A 1 86 ? -13.096 10.033 31.885 1.00 55.84 86 ASN A C 1
ATOM 639 O O . ASN A 1 86 ? -13.917 10.953 31.938 1.00 55.84 86 ASN A O 1
ATOM 643 N N . ARG A 1 87 ? -13.493 8.765 32.072 1.00 57.19 87 ARG A N 1
ATOM 644 C CA . ARG A 1 87 ? -14.833 8.458 32.588 1.00 57.19 87 ARG A CA 1
ATOM 645 C C . ARG A 1 87 ? -14.835 8.824 34.078 1.00 57.19 87 ARG A C 1
ATOM 647 O O . ARG A 1 87 ? -14.118 8.167 34.830 1.00 57.19 87 ARG A O 1
ATOM 654 N N . PRO A 1 88 ? -15.612 9.829 34.536 1.00 52.50 88 PRO A N 1
ATOM 655 C CA . PRO A 1 88 ? -15.589 10.238 35.933 1.00 52.50 88 PRO A CA 1
ATOM 656 C C . PRO A 1 88 ? -15.921 9.020 36.789 1.00 52.50 88 PRO A C 1
ATOM 658 O O . PRO A 1 88 ? -17.006 8.439 36.668 1.00 52.50 88 PRO A O 1
ATOM 661 N N . ARG A 1 89 ? -14.951 8.603 37.608 1.00 60.28 89 ARG A N 1
ATOM 662 C CA . ARG A 1 89 ? -15.139 7.631 38.679 1.00 60.28 89 ARG A CA 1
ATOM 663 C C . ARG A 1 89 ? -16.233 8.215 39.568 1.00 60.28 89 ARG A C 1
ATOM 665 O O . ARG A 1 89 ? -15.973 9.095 40.373 1.00 60.28 89 ARG A O 1
ATOM 672 N N . ARG A 1 90 ? -17.482 7.794 39.346 1.00 59.69 90 ARG A N 1
ATOM 673 C CA . ARG A 1 90 ? -18.580 8.046 40.277 1.00 59.69 90 ARG A CA 1
ATOM 674 C C . ARG A 1 90 ? -18.202 7.311 41.555 1.00 59.69 90 ARG A C 1
ATOM 676 O O . ARG A 1 90 ? -18.373 6.098 41.633 1.00 59.69 90 ARG A O 1
ATOM 683 N N . GLU A 1 91 ? -17.600 8.032 42.490 1.00 59.56 91 GLU A N 1
ATOM 684 C CA . GLU A 1 91 ? -17.483 7.602 43.876 1.00 59.56 91 GLU A CA 1
ATOM 685 C C . GLU A 1 91 ? -18.896 7.322 44.400 1.00 59.56 91 GLU A C 1
ATOM 687 O O . GLU A 1 91 ? -19.754 8.207 44.328 1.00 59.56 91 GLU A O 1
ATOM 692 N N . PRO A 1 92 ? -19.194 6.098 44.868 1.00 54.84 92 PRO A N 1
ATOM 693 C CA . PRO A 1 92 ? -20.376 5.889 45.680 1.00 54.84 92 PRO A CA 1
ATOM 694 C C . PRO A 1 92 ? -20.148 6.634 46.998 1.00 54.84 92 PRO A C 1
ATOM 696 O O . PRO A 1 92 ? -19.214 6.327 47.738 1.00 54.84 92 PRO A O 1
ATOM 699 N N . ALA A 1 93 ? -20.966 7.657 47.245 1.00 56.28 93 ALA A N 1
ATOM 700 C CA . ALA A 1 93 ? -21.000 8.348 48.525 1.00 56.28 93 ALA A CA 1
ATOM 701 C C . ALA A 1 93 ? -21.318 7.327 49.637 1.00 56.28 93 ALA A C 1
ATOM 703 O O . ALA A 1 93 ? -22.254 6.542 49.460 1.00 56.28 93 ALA A O 1
ATOM 704 N N . PRO A 1 94 ? -20.544 7.286 50.735 1.00 63.34 94 PRO A N 1
ATOM 705 C CA . PRO A 1 94 ? -20.852 6.422 51.864 1.00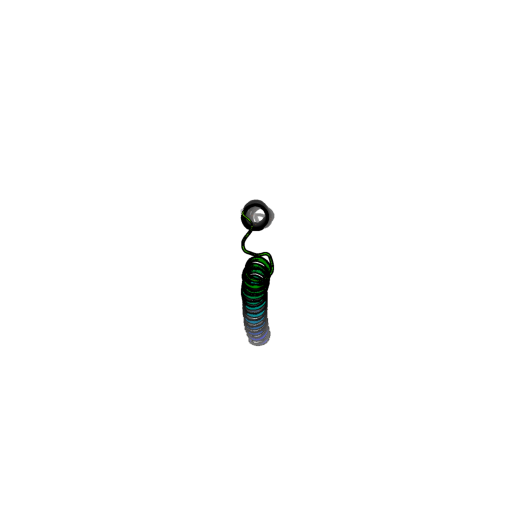 63.34 94 PRO A CA 1
ATOM 706 C C . PRO A 1 94 ? -22.035 7.010 52.648 1.00 63.34 94 PRO A C 1
ATOM 708 O O . PRO A 1 94 ? -22.021 8.201 52.968 1.00 63.34 94 PRO A O 1
ATOM 711 N N . GLU A 1 95 ? -23.048 6.178 52.908 1.00 53.62 95 GLU A N 1
ATOM 712 C CA . GLU A 1 95 ? -24.119 6.447 53.884 1.00 53.62 95 GLU A CA 1
ATOM 713 C C . GLU A 1 95 ? -23.645 6.210 55.322 1.00 53.62 95 GLU A C 1
ATOM 715 O O . GLU A 1 95 ? -22.824 5.282 55.531 1.00 53.62 95 GLU A O 1
#

Radius of gyration: 23.64 Å; Cα contacts (8 Å, |Δi|>4): 7; chains: 1; bounding box: 55×15×77 Å

Sequence (95 aa):
MSRDESRAVRDTELEKERARYGLLAVVVSILAISGVTVFGVWRLDGDKAVIVGVLTAAFTAVSSMTTAYLGIKAVSNTARSMAIENRPRREPAPE

pLDDT: mean 71.07, std 11.34, range [52.5, 90.62]

Foldseek 3Di:
DVVVVVVVVVVVVVVVVVVVVVVVVVVVVVVVLVVCLVVVCVVVVNPVVSVVVSVVVVVVVVVVVVCVVVVCVVVVVVVVVVVVVPPPPPDDDDD

Mean predicted aligned error: 15.72 Å